Protein AF-A0A6J4TNY3-F1 (afdb_monomer_lite)

InterPro domains:
  IPR007362 Protein of unknown function DUF429 [PF04250] (40-118)

pLDDT: mean 86.4, std 10.28, range [51.81, 97.5]

Radius of gyration: 17.51 Å; chains: 1; bounding box: 54×32×46 Å

Secondary structure (DSSP, 8-state):
-HHHHHHHHHHHHHTTSEEP-----TT--EEE--TTGGGS-EE-B--HHHHHHHHHTSBPPPTTSHHHHHHHHHHHHTTT---TTS-GGG--HHHHHHHHHHHHHHHHHTT-SEEES-TTT--EEESSSS--S--PBPPPPP-PPPP-

Organism: NCBI:txid1162706

Sequence (148 aa):
QARLAAGFAVHAGLAALEPYRPPAAAGQVEAPVGLGALGAGRVAEAYPDAVLSALLGHRPSPRRTPWGLQQRIAALRLRGVVDADGGLWHRTLEELDAAAVAYAAYALAEGLGSWVGDRREGVIVMPVRELAEGYEPLPPPGRLPLAR

Foldseek 3Di:
DVVVVVVVVVVVVCVPAAADQAPDDPPDFKAQLADDLPPGDHDADADLQQQLLQLQVAGADDLPDPRSLVSLQVSCVVVVNADPVGGPPPDDSVVSSVSSRVLQVVCSNVSAFMWGGDSVVGIYGHRHRDDDPDHHHDDDDDDDPDDD

Structure (mmCIF, N/CA/C/O backbone):
data_AF-A0A6J4TNY3-F1
#
_entry.id   AF-A0A6J4TNY3-F1
#
loop_
_atom_site.group_PDB
_atom_site.id
_atom_site.type_symbol
_atom_site.label_atom_id
_atom_site.label_alt_id
_atom_site.label_comp_id
_atom_site.label_asym_id
_atom_site.label_entity_id
_atom_site.label_seq_id
_atom_site.pdbx_PDB_ins_code
_atom_site.Cartn_x
_atom_site.Cartn_y
_atom_site.Cartn_z
_atom_site.occupancy
_atom_site.B_iso_or_equiv
_atom_site.auth_seq_id
_atom_site.auth_comp_id
_atom_site.auth_asym_id
_atom_site.auth_atom_id
_atom_site.pdbx_PDB_model_num
ATOM 1 N N . GLN A 1 1 ? -15.986 -6.752 -22.750 1.00 57.19 1 GLN A N 1
ATOM 2 C CA . GLN A 1 1 ? -17.215 -7.102 -22.001 1.00 57.19 1 GLN A CA 1
ATOM 3 C C . GLN A 1 1 ? -16.938 -7.961 -20.761 1.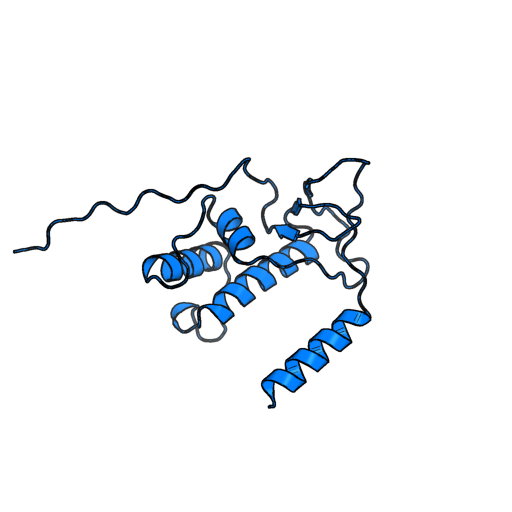00 57.19 1 GLN A C 1
ATOM 5 O O . GLN A 1 1 ? -17.367 -7.552 -19.693 1.00 57.19 1 GLN A O 1
ATOM 10 N N . ALA A 1 2 ? -16.159 -9.052 -20.830 1.00 66.06 2 ALA A N 1
ATOM 11 C CA . ALA A 1 2 ? -15.879 -9.923 -19.668 1.00 66.06 2 ALA A CA 1
ATOM 12 C C . ALA A 1 2 ? -15.238 -9.223 -18.442 1.00 66.06 2 ALA A C 1
ATOM 14 O O . ALA A 1 2 ? -15.654 -9.461 -17.314 1.00 66.06 2 ALA A O 1
ATOM 15 N N . ARG A 1 3 ? -14.280 -8.304 -18.648 1.00 59.88 3 ARG A N 1
ATOM 16 C CA . ARG A 1 3 ? -13.639 -7.548 -17.546 1.00 59.88 3 ARG A CA 1
ATOM 17 C C . ARG A 1 3 ? -14.604 -6.631 -16.783 1.00 59.88 3 ARG A C 1
ATOM 19 O O . ARG A 1 3 ? -14.477 -6.484 -15.576 1.00 59.88 3 ARG A O 1
ATOM 26 N N . LEU A 1 4 ? -15.578 -6.044 -17.481 1.00 68.06 4 LEU A N 1
ATOM 27 C CA . LEU A 1 4 ? -16.604 -5.191 -16.870 1.00 68.06 4 LEU A CA 1
ATOM 28 C C . LEU A 1 4 ? -17.564 -6.021 -16.010 1.00 68.06 4 LEU A C 1
ATOM 30 O O . LEU A 1 4 ? -17.866 -5.635 -14.888 1.00 68.06 4 LEU A O 1
ATOM 34 N N . ALA A 1 5 ? -17.974 -7.194 -16.502 1.00 74.50 5 ALA A N 1
ATOM 35 C CA . ALA A 1 5 ? -18.808 -8.124 -15.743 1.00 74.50 5 ALA A CA 1
ATOM 36 C C . ALA A 1 5 ? -18.112 -8.614 -14.460 1.00 74.50 5 ALA A C 1
ATOM 38 O O . ALA A 1 5 ? -18.731 -8.632 -13.400 1.00 74.50 5 ALA A O 1
ATOM 39 N N . ALA A 1 6 ? -16.814 -8.934 -14.535 1.00 75.44 6 ALA A N 1
ATOM 40 C CA . ALA A 1 6 ? -16.018 -9.281 -13.357 1.00 75.44 6 ALA A CA 1
ATOM 41 C C . ALA A 1 6 ? -15.949 -8.123 -12.345 1.00 75.44 6 ALA A C 1
ATOM 43 O O . ALA A 1 6 ? -16.131 -8.345 -11.152 1.00 75.44 6 ALA A O 1
ATOM 44 N N . GLY A 1 7 ? -15.763 -6.885 -12.816 1.00 73.56 7 GLY A N 1
ATOM 45 C CA . GLY A 1 7 ? -15.776 -5.697 -11.959 1.00 73.56 7 GLY A CA 1
ATOM 46 C C . GLY A 1 7 ? -17.101 -5.513 -11.211 1.00 73.56 7 GLY A C 1
ATOM 47 O O . GLY A 1 7 ? -17.094 -5.288 -10.003 1.00 73.56 7 GLY A O 1
ATOM 48 N N . PHE A 1 8 ? -18.238 -5.681 -11.893 1.00 79.25 8 PHE A N 1
ATOM 49 C CA . PHE A 1 8 ? -19.552 -5.615 -11.246 1.00 79.25 8 PHE A CA 1
ATOM 50 C C . PHE A 1 8 ? -19.779 -6.748 -10.243 1.00 79.25 8 PHE A C 1
ATOM 52 O O . PHE A 1 8 ? -20.340 -6.503 -9.180 1.00 79.25 8 PHE A O 1
ATOM 59 N N . ALA A 1 9 ? -19.318 -7.964 -10.546 1.00 81.12 9 ALA A N 1
ATOM 60 C CA . ALA A 1 9 ? -19.413 -9.090 -9.621 1.00 81.12 9 ALA A CA 1
ATOM 61 C C . ALA A 1 9 ? -18.588 -8.853 -8.344 1.00 81.12 9 ALA A C 1
ATOM 63 O O . ALA A 1 9 ? -19.086 -9.092 -7.246 1.00 81.12 9 ALA A O 1
ATOM 64 N N . VAL A 1 10 ? -17.366 -8.319 -8.474 1.00 78.50 10 VAL A N 1
ATOM 65 C CA . VAL A 1 10 ? -16.541 -7.915 -7.324 1.00 78.50 10 VAL A CA 1
ATOM 66 C C . VAL A 1 10 ? -17.249 -6.828 -6.520 1.00 78.50 10 VAL A C 1
ATOM 68 O O . VAL A 1 10 ? -17.403 -6.976 -5.314 1.00 78.50 10 VAL A O 1
ATOM 71 N N . HIS A 1 11 ? -17.742 -5.772 -7.174 1.00 77.81 11 HIS A N 1
ATOM 72 C CA . HIS A 1 11 ? -18.453 -4.688 -6.493 1.00 77.81 11 HIS A CA 1
ATOM 73 C C . HIS A 1 11 ? -19.697 -5.182 -5.736 1.00 77.81 11 HIS A C 1
ATOM 75 O O . HIS A 1 11 ? -19.896 -4.822 -4.579 1.00 77.81 11 HIS A O 1
ATOM 81 N N . ALA A 1 12 ? -20.497 -6.057 -6.351 1.00 81.94 12 ALA A N 1
ATOM 82 C CA . ALA A 1 12 ? -21.652 -6.671 -5.704 1.00 81.94 12 ALA A CA 1
ATOM 83 C C . ALA A 1 12 ? -21.246 -7.544 -4.503 1.00 81.94 12 ALA A C 1
ATOM 85 O O . ALA A 1 12 ? -21.912 -7.511 -3.472 1.00 81.94 12 ALA A O 1
ATOM 86 N N . GLY A 1 13 ? -20.134 -8.281 -4.604 1.00 79.69 13 GLY A N 1
ATOM 87 C CA . GLY A 1 13 ? -19.583 -9.055 -3.489 1.00 79.69 13 GLY A CA 1
ATOM 88 C C . GLY A 1 13 ? -19.121 -8.185 -2.316 1.00 79.69 13 GLY A C 1
ATOM 89 O O . GLY A 1 13 ? -19.298 -8.569 -1.163 1.00 79.69 13 GLY A O 1
ATOM 90 N N . LEU A 1 14 ? -18.591 -6.989 -2.595 1.00 77.44 14 LEU A N 1
ATOM 91 C CA . LEU A 1 14 ? -18.194 -6.028 -1.561 1.00 77.44 14 LEU A CA 1
ATOM 92 C C . LEU A 1 14 ? -19.393 -5.420 -0.820 1.00 77.44 14 LEU A C 1
ATOM 94 O O . LEU A 1 14 ? -19.237 -5.030 0.330 1.00 77.44 14 LEU A O 1
ATOM 98 N N . ALA A 1 15 ? -20.582 -5.359 -1.430 1.00 78.00 15 ALA A N 1
ATOM 99 C CA . ALA A 1 15 ? -21.767 -4.762 -0.804 1.00 78.00 15 ALA A CA 1
ATOM 100 C C . ALA A 1 15 ? -22.232 -5.503 0.465 1.00 78.00 15 ALA A C 1
ATOM 102 O O . ALA A 1 15 ? -22.879 -4.908 1.322 1.00 78.00 15 ALA A O 1
ATOM 103 N N . ALA A 1 16 ? -21.901 -6.793 0.588 1.00 78.31 16 ALA A N 1
ATOM 104 C CA . ALA A 1 16 ? -22.187 -7.593 1.779 1.00 78.31 16 ALA A CA 1
ATOM 105 C C . ALA A 1 16 ? -21.149 -7.406 2.903 1.00 78.31 16 ALA A C 1
ATOM 107 O O . ALA A 1 16 ? -21.342 -7.918 4.005 1.00 78.31 16 ALA A O 1
ATOM 108 N N . LEU A 1 17 ? -20.041 -6.710 2.630 1.00 79.81 17 LEU A N 1
ATOM 109 C CA . LEU A 1 17 ? -18.981 -6.447 3.594 1.00 79.81 17 LEU A CA 1
ATOM 110 C C . LEU A 1 17 ? -19.182 -5.070 4.230 1.00 79.81 17 LEU A C 1
ATOM 112 O O . LEU A 1 17 ? -19.538 -4.098 3.566 1.00 79.81 17 LEU A O 1
ATOM 116 N N . GLU A 1 18 ? -18.912 -4.966 5.526 1.00 80.19 18 GLU A N 1
ATOM 117 C CA . GLU A 1 18 ? -18.982 -3.676 6.211 1.00 80.19 18 GLU A CA 1
ATOM 118 C C . GLU A 1 18 ? -17.654 -2.914 6.066 1.00 80.19 18 GLU A C 1
ATOM 120 O O . GLU A 1 18 ? -16.586 -3.534 6.032 1.00 80.19 18 GLU A O 1
ATOM 125 N N . PRO A 1 19 ? -17.670 -1.570 6.047 1.00 82.88 19 PRO A N 1
ATOM 126 C CA . PRO A 1 19 ? -16.445 -0.785 6.105 1.00 82.88 19 PRO A CA 1
ATOM 127 C C . PRO A 1 19 ? -15.625 -1.087 7.363 1.00 82.88 19 PRO A C 1
ATOM 129 O O . PRO A 1 19 ? -16.171 -1.307 8.449 1.00 82.88 19 PRO A O 1
ATOM 132 N N . TYR A 1 20 ? -14.302 -1.037 7.240 1.00 85.12 20 TYR A N 1
ATOM 133 C CA . TYR A 1 20 ? -13.400 -1.074 8.380 1.00 85.12 20 TYR A CA 1
ATOM 134 C C . TYR A 1 20 ? -13.639 0.156 9.255 1.00 85.12 20 TYR A C 1
ATOM 136 O O . TYR A 1 20 ? -13.492 1.296 8.819 1.00 85.12 20 TYR A O 1
ATOM 144 N N . ARG A 1 21 ? -14.041 -0.088 10.503 1.00 85.06 21 ARG A N 1
ATOM 145 C CA . ARG A 1 21 ? -14.350 0.944 11.493 1.00 85.06 21 ARG A CA 1
ATOM 146 C C . ARG A 1 21 ? -13.388 0.773 12.665 1.00 85.06 21 ARG A C 1
ATOM 148 O O . ARG A 1 21 ? -13.703 0.004 13.576 1.00 85.06 21 ARG A O 1
ATOM 155 N N . PRO A 1 22 ? -12.224 1.440 12.653 1.00 84.69 22 PRO A N 1
ATOM 156 C CA . PRO A 1 22 ? -11.279 1.314 13.749 1.00 84.69 22 PRO A CA 1
ATOM 157 C C . PRO A 1 22 ? -11.903 1.805 15.071 1.00 84.69 22 PRO A C 1
ATOM 159 O O . PRO A 1 22 ? -12.693 2.766 15.071 1.00 84.69 22 PRO A O 1
ATOM 162 N N . PRO A 1 23 ? -11.571 1.162 16.206 1.00 81.00 23 PRO A N 1
ATOM 163 C CA . PRO A 1 23 ? -11.893 1.685 17.524 1.00 81.00 23 PRO A CA 1
ATOM 164 C C . PRO A 1 23 ? -10.996 2.901 17.788 1.00 81.00 23 PRO A C 1
ATOM 166 O O . PRO A 1 23 ? -9.810 2.761 18.064 1.00 81.00 23 PRO A O 1
ATOM 169 N N . ALA A 1 24 ? -11.559 4.101 17.658 1.00 82.56 24 ALA A N 1
ATOM 170 C CA . ALA A 1 24 ? -10.832 5.362 17.770 1.00 82.56 24 ALA A CA 1
ATOM 171 C C . ALA A 1 24 ? -11.562 6.323 18.713 1.00 82.56 24 ALA A C 1
ATOM 173 O O . ALA A 1 24 ? -12.799 6.354 18.740 1.00 82.56 24 ALA A O 1
ATOM 174 N N . ALA A 1 25 ? -10.801 7.116 19.470 1.00 82.25 25 ALA A N 1
ATOM 175 C CA . ALA A 1 25 ? -11.363 8.193 20.278 1.00 82.25 25 ALA A CA 1
ATOM 176 C C . ALA A 1 25 ? -11.949 9.305 19.385 1.00 82.25 25 ALA A C 1
ATOM 178 O O . ALA A 1 25 ? -11.608 9.433 18.207 1.00 82.25 25 ALA A O 1
ATOM 179 N N . ALA A 1 26 ? -12.842 10.127 19.942 1.00 79.00 26 ALA A N 1
ATOM 180 C CA . ALA A 1 26 ? -13.412 11.254 19.209 1.00 79.00 26 ALA A CA 1
ATOM 181 C C . ALA A 1 26 ? -12.304 12.220 18.747 1.00 79.00 26 ALA A C 1
ATOM 183 O O . ALA A 1 26 ? -11.492 12.661 19.555 1.00 79.00 26 ALA A O 1
ATOM 184 N N . GLY A 1 27 ? -12.284 12.543 17.451 1.00 82.88 27 GLY A N 1
ATOM 185 C CA . GLY A 1 27 ? -11.294 13.442 16.848 1.00 82.88 27 GLY A CA 1
ATOM 186 C C . GLY A 1 27 ? -9.969 12.784 16.451 1.00 82.88 27 GLY A C 1
ATOM 187 O O . GLY A 1 27 ? -9.124 13.457 15.869 1.00 82.88 27 GLY A O 1
ATOM 188 N N . GLN A 1 28 ? -9.778 11.489 16.716 1.00 89.31 28 GLN A N 1
ATOM 189 C CA . GLN A 1 28 ? -8.595 10.771 16.254 1.00 89.31 28 GLN A CA 1
ATOM 190 C C . GLN A 1 28 ? -8.717 10.445 14.760 1.00 89.31 28 GLN A C 1
ATOM 192 O O . GLN A 1 28 ? -9.689 9.819 14.338 1.00 89.31 28 GLN A O 1
ATOM 197 N N . VAL A 1 29 ? -7.721 10.868 13.980 1.00 91.81 29 VAL A N 1
ATOM 198 C CA . VAL A 1 29 ? -7.688 10.725 12.512 1.00 91.81 29 VAL A CA 1
ATOM 199 C C . VAL A 1 29 ? -6.652 9.718 12.025 1.00 91.81 29 VAL A C 1
ATOM 201 O O . VAL A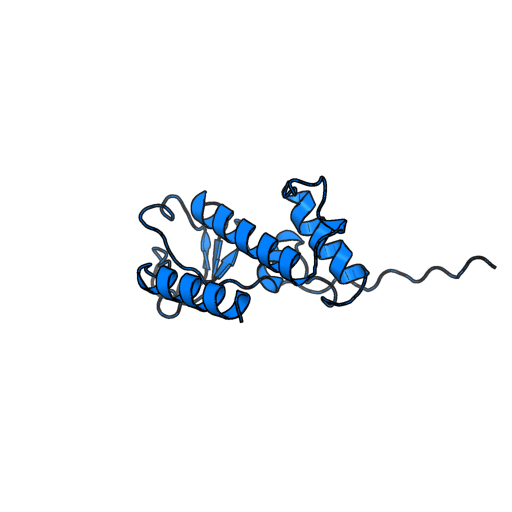 1 29 ? -6.647 9.386 10.845 1.00 91.81 29 VAL A O 1
ATOM 204 N N . GLU A 1 30 ? -5.800 9.219 12.919 1.00 92.88 30 GLU A N 1
ATOM 205 C CA . GLU A 1 30 ? -4.846 8.152 12.635 1.00 92.88 30 GLU A CA 1
ATOM 206 C C . GLU A 1 30 ? -4.528 7.323 13.886 1.00 92.88 30 GLU A C 1
ATOM 208 O O . GLU A 1 30 ? -4.542 7.831 15.016 1.00 92.88 30 GLU A O 1
ATOM 213 N N . ALA A 1 31 ? -4.256 6.031 13.692 1.00 90.81 31 ALA A N 1
ATOM 214 C CA . ALA A 1 31 ? -3.696 5.147 14.715 1.00 90.81 31 ALA A CA 1
ATOM 215 C C . ALA A 1 31 ? -3.172 3.840 14.090 1.00 90.81 31 ALA A C 1
ATOM 217 O O . ALA A 1 31 ? -3.511 3.518 12.948 1.00 90.81 31 ALA A O 1
ATOM 218 N N . PRO A 1 32 ? -2.414 3.022 14.842 1.00 90.81 32 PRO A N 1
ATOM 219 C CA . PRO A 1 32 ? -2.155 1.639 14.461 1.00 90.81 32 PRO A CA 1
ATOM 220 C C . PRO A 1 32 ? -3.455 0.847 14.245 1.00 90.81 32 PRO A C 1
ATOM 222 O O . PRO A 1 32 ? -4.464 1.089 14.909 1.00 90.81 32 PRO A O 1
ATOM 225 N N . VAL A 1 33 ? -3.419 -0.141 13.347 1.00 87.81 33 VAL A N 1
ATOM 226 C CA . VAL A 1 33 ? -4.555 -1.052 13.101 1.00 87.81 33 VAL A CA 1
ATOM 227 C C . VAL A 1 33 ? -4.892 -1.883 14.350 1.00 87.81 33 VAL A C 1
ATOM 229 O O . VAL A 1 33 ? -6.066 -2.067 14.668 1.00 87.81 33 VAL A O 1
ATOM 232 N N . GLY A 1 34 ? -3.872 -2.328 15.093 1.00 76.44 34 GLY A N 1
ATOM 233 C CA . GLY A 1 34 ? -4.026 -3.104 16.327 1.00 76.44 34 GLY A CA 1
ATOM 234 C C . GLY A 1 34 ? -4.487 -4.556 16.116 1.00 76.44 34 GLY A C 1
ATOM 235 O O . GLY A 1 34 ? -4.680 -5.024 14.995 1.00 76.44 34 GLY A O 1
ATOM 236 N N . LEU A 1 35 ? -4.661 -5.286 17.224 1.00 60.97 35 LEU A N 1
ATOM 237 C CA . LEU A 1 35 ? -5.190 -6.656 17.245 1.00 60.97 35 LEU A CA 1
ATOM 238 C C . LEU A 1 35 ? -6.724 -6.601 17.187 1.00 60.97 35 LEU A C 1
ATOM 240 O O . LEU A 1 35 ? -7.377 -6.429 18.213 1.00 60.97 35 LEU A O 1
ATOM 244 N N . GLY A 1 36 ? -7.315 -6.693 15.997 1.00 53.81 36 GLY A N 1
ATOM 245 C CA . GLY A 1 36 ? -8.780 -6.646 15.873 1.00 53.81 36 GLY A CA 1
ATOM 246 C C . GLY A 1 36 ? -9.347 -6.456 14.470 1.00 53.81 36 GLY A C 1
ATOM 247 O O . GLY A 1 36 ? -10.564 -6.502 14.303 1.00 53.81 36 GLY A O 1
ATOM 248 N N . ALA A 1 37 ? -8.509 -6.275 13.448 1.00 59.41 37 ALA A N 1
ATOM 249 C CA . ALA A 1 37 ? -8.993 -6.134 12.077 1.00 59.41 37 ALA A CA 1
ATOM 250 C C . ALA A 1 37 ? -9.759 -7.373 11.561 1.00 59.41 37 ALA A C 1
ATOM 252 O O . ALA A 1 37 ? -10.685 -7.231 10.765 1.00 59.41 37 ALA A O 1
ATOM 253 N N . LEU A 1 38 ? -9.433 -8.577 12.050 1.00 59.75 38 LEU A N 1
ATOM 254 C CA . LEU A 1 38 ? -9.968 -9.858 11.560 1.00 59.75 38 LEU A CA 1
ATOM 255 C C . LEU A 1 38 ? -11.183 -10.406 12.338 1.00 59.75 38 LEU A C 1
ATOM 257 O O . LEU A 1 38 ? -11.271 -11.601 12.602 1.00 59.75 38 LEU A O 1
ATOM 261 N N . GLY A 1 39 ? -12.150 -9.555 12.689 1.00 57.41 39 GLY A N 1
ATOM 262 C CA . GLY A 1 39 ? -13.442 -10.021 13.226 1.00 57.41 39 GLY A CA 1
ATOM 263 C C . GLY A 1 39 ? -14.463 -10.421 12.146 1.00 57.41 39 GLY A C 1
ATOM 264 O O . GLY A 1 39 ? -15.247 -11.343 12.339 1.00 57.41 39 GLY A O 1
ATOM 265 N N . ALA A 1 40 ? -14.457 -9.728 11.003 1.00 51.81 40 ALA A N 1
ATOM 266 C CA . ALA A 1 40 ? -15.298 -9.981 9.829 1.00 51.81 40 ALA A CA 1
ATOM 267 C C . ALA A 1 40 ? -14.707 -9.208 8.640 1.00 51.81 40 ALA A C 1
ATOM 269 O O . ALA A 1 40 ? -14.118 -8.157 8.862 1.00 51.81 40 ALA A O 1
ATOM 270 N N . GLY A 1 41 ? -14.848 -9.691 7.400 1.00 56.75 41 GLY A N 1
ATOM 271 C CA . GLY A 1 41 ? -14.298 -9.034 6.205 1.00 56.75 41 GLY A CA 1
ATOM 272 C C . GLY A 1 41 ? -14.661 -7.548 6.153 1.00 56.75 41 GLY A C 1
ATOM 273 O O . GLY A 1 41 ? -15.838 -7.198 6.052 1.00 56.75 41 GLY A O 1
ATOM 274 N N . ARG A 1 42 ? -13.650 -6.682 6.281 1.00 74.38 42 ARG A N 1
ATOM 275 C CA . ARG A 1 42 ? -13.825 -5.232 6.307 1.00 74.38 42 ARG A CA 1
ATOM 276 C C . ARG A 1 42 ? -13.291 -4.596 5.032 1.00 74.38 42 ARG A C 1
ATOM 278 O O . ARG A 1 42 ? -12.182 -4.905 4.604 1.00 74.38 42 ARG A O 1
ATOM 285 N N . VAL A 1 43 ? -14.064 -3.681 4.456 1.00 82.06 43 VAL A N 1
ATOM 286 C CA . VAL A 1 43 ? -13.639 -2.879 3.300 1.00 82.06 43 VAL A CA 1
ATOM 287 C C . VAL A 1 43 ? -12.940 -1.618 3.797 1.00 82.06 43 VAL A C 1
ATOM 289 O O . VAL A 1 43 ? -13.502 -0.882 4.603 1.00 82.06 43 VAL A O 1
ATOM 292 N N . ALA A 1 44 ? -11.734 -1.346 3.314 1.00 88.56 44 ALA A N 1
ATOM 293 C CA . ALA A 1 44 ? -11.047 -0.077 3.532 1.00 88.56 44 ALA A CA 1
ATOM 294 C C . ALA A 1 44 ? -10.833 0.634 2.195 1.00 88.56 44 ALA A C 1
ATOM 296 O O . ALA A 1 44 ? -10.846 0.002 1.135 1.00 88.56 44 ALA A O 1
ATOM 297 N N . GLU A 1 45 ? -10.634 1.946 2.249 1.00 90.31 45 GLU A N 1
ATOM 298 C CA . GLU A 1 45 ? -10.252 2.702 1.068 1.00 90.31 45 GLU A CA 1
ATOM 299 C C . GLU A 1 45 ? -8.827 2.327 0.638 1.00 90.31 45 GLU A C 1
ATOM 301 O O . GLU A 1 45 ? -7.930 2.104 1.457 1.00 90.31 45 GLU A O 1
ATOM 306 N N . ALA A 1 46 ? -8.631 2.240 -0.674 1.00 88.81 46 ALA A N 1
ATOM 307 C CA . ALA A 1 46 ? -7.378 1.850 -1.289 1.00 88.81 46 ALA A CA 1
ATOM 308 C C . ALA A 1 46 ? -6.784 3.026 -2.062 1.00 88.81 46 ALA A C 1
ATOM 310 O O . ALA A 1 46 ? -7.365 3.474 -3.050 1.00 88.81 46 ALA A O 1
ATOM 311 N N . TYR A 1 47 ? -5.590 3.471 -1.664 1.00 94.62 47 TYR A N 1
ATOM 312 C CA . TYR A 1 47 ? -4.873 4.521 -2.379 1.00 94.62 47 TYR A CA 1
ATOM 313 C C . TYR A 1 47 ? -3.421 4.109 -2.676 1.00 94.62 47 TYR A C 1
ATOM 315 O O . TYR A 1 47 ? -2.541 4.284 -1.829 1.00 94.62 47 TYR A O 1
ATOM 323 N N . PRO A 1 48 ? -3.146 3.546 -3.873 1.00 96.00 48 PRO A N 1
ATOM 324 C CA . PRO A 1 48 ? -1.842 2.969 -4.202 1.00 96.00 48 PRO A CA 1
ATOM 325 C C . PRO A 1 48 ? -0.673 3.940 -4.018 1.00 96.00 48 PRO A C 1
ATOM 327 O O . PRO A 1 48 ? 0.356 3.563 -3.465 1.00 96.00 48 PRO A O 1
ATOM 330 N N . ASP A 1 49 ? -0.828 5.198 -4.438 1.00 95.00 49 ASP A N 1
ATOM 331 C CA . ASP A 1 49 ? 0.250 6.191 -4.367 1.00 95.00 49 ASP A CA 1
ATOM 332 C C . ASP A 1 49 ? 0.618 6.540 -2.916 1.00 95.00 49 ASP A C 1
ATOM 334 O O . ASP A 1 49 ? 1.802 6.694 -2.606 1.00 95.00 49 ASP A O 1
ATOM 338 N N . ALA A 1 50 ? -0.362 6.591 -2.006 1.00 96.12 50 ALA A N 1
ATOM 339 C CA . ALA A 1 50 ? -0.102 6.768 -0.578 1.00 96.12 50 ALA A CA 1
ATOM 340 C C . ALA A 1 50 ? 0.596 5.538 0.013 1.00 96.12 50 ALA A C 1
ATOM 342 O O . ALA A 1 50 ? 1.621 5.684 0.680 1.00 96.12 50 ALA A O 1
ATOM 343 N N . VAL A 1 51 ? 0.111 4.330 -0.297 1.00 97.50 51 VAL A N 1
ATOM 344 C CA . VAL A 1 51 ? 0.742 3.074 0.137 1.00 97.50 51 VAL A CA 1
ATOM 345 C C . VAL A 1 51 ? 2.207 3.024 -0.293 1.00 97.50 51 VAL A C 1
ATOM 347 O O . VAL A 1 51 ? 3.093 2.793 0.528 1.00 97.50 51 VAL A O 1
ATOM 350 N N . LEU A 1 52 ? 2.480 3.290 -1.568 1.00 97.50 52 LEU A N 1
ATOM 351 C CA . LEU A 1 52 ? 3.833 3.309 -2.115 1.00 97.50 52 LEU A CA 1
ATOM 352 C C . LEU A 1 52 ? 4.697 4.391 -1.462 1.00 97.50 52 LEU A C 1
ATOM 354 O O . LEU A 1 52 ? 5.857 4.123 -1.154 1.00 97.50 52 LEU A O 1
ATOM 358 N N . SER A 1 53 ? 4.138 5.578 -1.208 1.00 97.25 53 SER A N 1
ATOM 359 C CA . SER A 1 53 ? 4.856 6.659 -0.522 1.00 97.25 53 SER A CA 1
ATOM 360 C C . SER A 1 53 ? 5.275 6.252 0.889 1.00 97.25 53 SER A C 1
ATOM 362 O O . SER A 1 53 ? 6.432 6.427 1.264 1.00 97.25 53 SER A O 1
ATOM 364 N N . ALA A 1 54 ? 4.368 5.631 1.645 1.00 96.56 54 ALA A N 1
ATOM 365 C CA . ALA A 1 54 ? 4.664 5.129 2.980 1.00 96.56 54 ALA A CA 1
ATOM 366 C C . ALA A 1 54 ? 5.710 4.010 2.969 1.00 96.56 54 ALA A C 1
ATOM 368 O O . ALA A 1 54 ? 6.612 4.003 3.803 1.00 96.56 54 ALA A O 1
ATOM 369 N N . LEU A 1 55 ? 5.633 3.085 2.008 1.00 96.25 55 LEU A N 1
ATOM 370 C CA . LEU A 1 55 ? 6.608 2.000 1.881 1.00 96.25 55 LEU A CA 1
ATOM 371 C C . LEU A 1 55 ? 8.016 2.501 1.540 1.00 96.25 55 LEU A C 1
ATOM 373 O O . LEU A 1 55 ? 8.985 1.908 2.020 1.00 96.25 55 LEU A O 1
ATOM 377 N N . LEU A 1 56 ? 8.114 3.554 0.723 1.00 96.00 56 LEU A N 1
ATOM 378 C CA . LEU A 1 56 ? 9.370 4.177 0.294 1.00 96.00 56 LEU A CA 1
ATOM 379 C C . LEU A 1 56 ? 9.912 5.212 1.290 1.00 96.00 56 LEU A C 1
ATOM 381 O O . LEU A 1 56 ? 11.103 5.511 1.259 1.00 96.00 56 LEU A O 1
ATOM 385 N N . GLY A 1 57 ? 9.056 5.781 2.142 1.00 96.19 57 GLY A N 1
ATOM 386 C CA . GLY A 1 57 ? 9.398 6.914 3.008 1.00 96.19 57 GLY A CA 1
ATOM 387 C C . GLY A 1 57 ? 9.463 8.262 2.278 1.00 96.19 57 GLY A C 1
ATOM 388 O O . GLY A 1 57 ? 9.874 9.258 2.862 1.00 96.19 57 GLY A O 1
ATOM 389 N N . HIS A 1 58 ? 9.065 8.314 1.007 1.00 95.62 58 HIS A N 1
ATOM 390 C CA . HIS A 1 58 ? 9.052 9.515 0.173 1.00 95.62 58 HIS A CA 1
ATOM 391 C C . HIS A 1 58 ? 8.024 9.339 -0.953 1.00 95.62 58 HIS A C 1
ATOM 393 O O . HIS A 1 58 ? 7.663 8.212 -1.296 1.00 95.62 58 HIS A O 1
ATOM 399 N N . ARG A 1 59 ? 7.576 10.423 -1.597 1.00 96.00 59 ARG A N 1
ATOM 400 C CA . ARG A 1 59 ? 6.647 10.308 -2.735 1.00 96.00 59 ARG A CA 1
ATOM 401 C C . ARG A 1 59 ? 7.353 9.659 -3.932 1.00 96.00 59 ARG A C 1
ATOM 403 O O . ARG A 1 59 ? 8.459 10.098 -4.280 1.00 96.00 59 ARG A O 1
ATOM 410 N N . PRO A 1 60 ? 6.768 8.641 -4.588 1.00 94.81 60 PRO A N 1
ATOM 411 C CA . PRO A 1 60 ? 7.362 8.071 -5.783 1.00 94.81 60 PRO A CA 1
ATOM 412 C C . PRO A 1 60 ? 7.347 9.084 -6.932 1.00 94.81 60 PRO A C 1
ATOM 414 O O . PRO A 1 60 ? 6.483 9.953 -7.041 1.00 94.81 60 PRO A O 1
ATOM 417 N N . SER A 1 61 ? 8.300 8.934 -7.840 1.00 93.94 61 SER A N 1
ATOM 418 C CA . SER A 1 61 ? 8.337 9.671 -9.097 1.00 93.94 61 SER A CA 1
ATOM 419 C C . SER A 1 61 ? 7.109 9.371 -9.964 1.00 93.94 61 SER A C 1
ATOM 421 O O . SER A 1 61 ? 6.443 8.341 -9.763 1.00 93.94 61 SER A O 1
ATOM 423 N N . PRO A 1 62 ? 6.803 10.240 -10.951 1.00 93.19 62 PRO A N 1
ATOM 424 C CA . PRO A 1 62 ? 5.583 10.126 -11.737 1.00 93.19 62 PRO A CA 1
ATOM 425 C C . PRO A 1 62 ? 5.384 8.725 -12.316 1.00 93.19 62 PRO A C 1
ATOM 427 O O . PRO A 1 62 ? 6.291 8.147 -12.922 1.00 93.19 62 PRO A O 1
ATOM 430 N N . ARG A 1 63 ? 4.167 8.201 -12.137 1.00 92.44 63 ARG A N 1
ATOM 431 C CA . ARG A 1 63 ? 3.779 6.803 -12.384 1.00 92.44 63 ARG A CA 1
ATOM 432 C C . ARG A 1 63 ? 4.205 6.255 -13.748 1.00 92.44 63 ARG A C 1
ATOM 434 O O . ARG A 1 63 ? 4.630 5.113 -13.836 1.00 92.44 63 ARG A O 1
ATOM 441 N N . ARG A 1 64 ? 4.130 7.069 -14.805 1.00 92.69 64 ARG A N 1
ATOM 442 C CA . ARG A 1 64 ? 4.419 6.672 -16.198 1.00 92.69 64 ARG A CA 1
ATOM 443 C C . ARG A 1 64 ? 5.851 6.980 -16.654 1.00 92.69 64 ARG A C 1
ATOM 445 O O . ARG A 1 64 ? 6.089 7.193 -17.837 1.00 92.69 64 ARG A O 1
ATOM 452 N N . THR A 1 65 ? 6.803 7.032 -15.726 1.00 91.19 65 THR A N 1
ATOM 453 C CA . THR A 1 65 ? 8.230 7.212 -16.034 1.00 91.19 65 THR A CA 1
ATOM 454 C C . THR A 1 65 ? 9.005 5.929 -15.732 1.00 91.19 65 THR A C 1
ATOM 456 O O . THR A 1 65 ? 8.618 5.205 -14.812 1.00 91.19 65 THR A O 1
ATOM 459 N N . PRO A 1 66 ? 10.123 5.646 -16.432 1.00 91.06 66 PRO A N 1
ATOM 460 C CA . PRO A 1 66 ? 10.960 4.488 -16.110 1.00 91.06 66 PRO A CA 1
ATOM 461 C C . PRO A 1 66 ? 11.398 4.461 -14.639 1.00 91.06 66 PRO A C 1
ATOM 463 O O . PRO A 1 66 ? 11.368 3.417 -13.995 1.00 91.06 66 PRO A O 1
ATOM 466 N N . TRP A 1 67 ? 11.731 5.627 -14.082 1.00 90.50 67 TRP A N 1
ATOM 467 C CA . TRP A 1 67 ? 12.123 5.765 -12.681 1.00 90.50 67 TRP A CA 1
ATOM 468 C C . TRP A 1 67 ? 10.952 5.525 -11.713 1.00 90.50 67 TRP A C 1
ATOM 470 O O . TRP A 1 67 ? 11.096 4.801 -10.732 1.00 90.50 67 TRP A O 1
ATOM 480 N N . GLY A 1 68 ? 9.761 6.053 -12.018 1.00 93.06 68 GLY A N 1
ATOM 481 C CA . GLY A 1 68 ? 8.546 5.797 -11.237 1.00 93.06 68 GLY A CA 1
ATOM 482 C C . GLY A 1 68 ? 8.123 4.324 -11.231 1.00 93.06 68 GLY A C 1
ATOM 483 O O . GLY A 1 68 ? 7.623 3.846 -10.211 1.00 93.06 68 GLY A O 1
ATOM 484 N N . LEU A 1 69 ? 8.362 3.597 -12.330 1.00 94.62 69 LEU A N 1
ATOM 485 C CA . LEU A 1 69 ? 8.168 2.145 -12.411 1.00 94.62 69 LEU A CA 1
ATOM 486 C C . LEU A 1 69 ? 9.174 1.398 -11.522 1.00 94.62 69 LEU A C 1
ATOM 488 O O . LEU A 1 69 ? 8.781 0.555 -10.718 1.00 94.62 69 LEU A O 1
ATOM 492 N N . GLN A 1 70 ? 10.461 1.742 -11.619 1.00 93.94 70 GLN A N 1
ATOM 493 C CA . GLN A 1 70 ? 11.516 1.131 -10.804 1.00 93.94 70 GLN A CA 1
ATOM 494 C C . GLN A 1 70 ? 11.269 1.318 -9.304 1.00 93.94 70 GLN A C 1
ATOM 496 O O . GLN A 1 70 ? 11.409 0.363 -8.544 1.00 93.94 70 GLN A O 1
ATOM 501 N N . GLN A 1 71 ? 10.849 2.512 -8.875 1.00 95.06 71 GLN A N 1
ATOM 502 C CA . GLN A 1 71 ? 10.533 2.783 -7.470 1.00 95.06 71 GLN A CA 1
ATOM 503 C C . GLN A 1 71 ? 9.346 1.953 -6.961 1.00 95.06 71 GLN A C 1
ATOM 505 O O . GLN A 1 71 ? 9.401 1.445 -5.844 1.00 95.06 71 GLN A O 1
ATOM 510 N N . ARG A 1 72 ? 8.303 1.746 -7.779 1.00 96.50 72 ARG A N 1
ATOM 511 C CA . ARG A 1 72 ? 7.155 0.888 -7.426 1.00 96.50 72 ARG A CA 1
ATOM 512 C C . ARG A 1 72 ? 7.563 -0.573 -7.255 1.00 96.50 72 ARG A C 1
ATOM 514 O O . ARG A 1 72 ? 7.220 -1.197 -6.255 1.00 96.50 72 ARG A O 1
ATOM 521 N N . ILE A 1 73 ? 8.362 -1.091 -8.188 1.00 95.75 73 ILE A N 1
ATOM 522 C CA . ILE A 1 73 ? 8.924 -2.444 -8.098 1.00 95.75 73 ILE A CA 1
ATOM 523 C C . ILE A 1 73 ? 9.809 -2.575 -6.852 1.00 95.75 73 ILE A C 1
ATOM 525 O O . ILE A 1 73 ? 9.694 -3.554 -6.118 1.00 95.75 73 ILE A O 1
ATOM 529 N N . ALA A 1 74 ? 10.673 -1.593 -6.586 1.00 94.12 74 ALA A N 1
ATOM 530 C CA . ALA A 1 74 ? 11.553 -1.599 -5.422 1.00 94.12 74 ALA A CA 1
ATOM 531 C C . ALA A 1 74 ? 10.765 -1.597 -4.103 1.00 94.12 74 ALA A C 1
ATOM 533 O O . ALA A 1 74 ? 11.059 -2.415 -3.234 1.00 94.12 74 ALA A O 1
ATOM 534 N N . ALA A 1 75 ? 9.738 -0.748 -3.977 1.00 96.12 75 ALA A N 1
ATOM 535 C CA . ALA A 1 75 ? 8.884 -0.669 -2.790 1.00 96.12 75 ALA A CA 1
ATOM 536 C C . ALA A 1 75 ? 8.270 -2.030 -2.428 1.00 96.12 75 ALA A C 1
ATOM 538 O O . ALA A 1 75 ? 8.315 -2.447 -1.273 1.00 96.12 75 ALA A O 1
ATOM 539 N N . LEU A 1 76 ? 7.745 -2.740 -3.429 1.00 95.88 76 LEU A N 1
ATOM 540 C CA . LEU A 1 76 ? 7.130 -4.056 -3.262 1.00 95.88 76 LEU A CA 1
ATOM 541 C C . LEU A 1 76 ? 8.175 -5.141 -2.951 1.00 95.88 76 LEU A C 1
ATOM 543 O O . LEU A 1 76 ? 8.007 -5.916 -2.008 1.00 95.88 76 LEU A O 1
ATOM 547 N N . ARG A 1 77 ? 9.301 -5.164 -3.677 1.00 94.19 77 ARG A N 1
ATOM 548 C CA . ARG A 1 77 ? 10.376 -6.152 -3.457 1.00 94.19 77 ARG A CA 1
ATOM 549 C C . ARG A 1 77 ? 11.026 -6.029 -2.082 1.00 94.19 77 ARG A C 1
ATOM 551 O O . ARG A 1 77 ? 11.321 -7.050 -1.470 1.00 94.19 77 ARG A O 1
ATOM 558 N N . LEU A 1 78 ? 11.220 -4.809 -1.575 1.00 93.44 78 LEU A N 1
ATOM 559 C CA . LEU A 1 78 ? 11.749 -4.568 -0.224 1.00 93.44 78 LEU A CA 1
ATOM 560 C C . LEU A 1 78 ? 10.835 -5.126 0.879 1.00 93.44 78 LEU A C 1
ATOM 562 O O . LEU A 1 78 ? 11.285 -5.334 2.002 1.00 93.44 78 LEU A O 1
ATOM 566 N N . ARG A 1 79 ? 9.563 -5.391 0.561 1.00 92.88 79 ARG A N 1
ATOM 567 C CA . ARG A 1 79 ? 8.585 -6.033 1.448 1.00 92.88 79 ARG A CA 1
ATOM 568 C C . ARG A 1 79 ? 8.381 -7.517 1.162 1.00 92.88 79 ARG A C 1
ATOM 570 O O . ARG A 1 79 ? 7.455 -8.117 1.693 1.00 92.88 79 ARG A O 1
ATOM 577 N N . GLY A 1 80 ? 9.242 -8.114 0.339 1.00 91.94 80 GLY A N 1
ATOM 578 C CA . GLY A 1 80 ? 9.167 -9.532 0.001 1.00 91.94 80 GLY A CA 1
ATOM 579 C C . GLY A 1 80 ? 7.991 -9.894 -0.905 1.00 91.94 80 GLY A C 1
ATOM 580 O O . GLY A 1 80 ? 7.698 -11.076 -1.052 1.00 91.94 80 GLY A O 1
ATOM 581 N N . VAL A 1 81 ? 7.324 -8.913 -1.528 1.00 92.06 81 VAL A N 1
ATOM 582 C CA . VAL A 1 81 ? 6.286 -9.194 -2.524 1.00 92.06 81 VAL A CA 1
ATOM 583 C C . VAL A 1 81 ? 6.955 -9.808 -3.748 1.00 92.06 81 VAL A C 1
ATOM 585 O O . VAL A 1 81 ? 7.817 -9.197 -4.389 1.00 92.06 81 VAL A O 1
ATOM 588 N N . VAL A 1 82 ? 6.550 -11.034 -4.053 1.00 87.38 82 VAL A N 1
ATOM 589 C CA . VAL A 1 82 ? 7.038 -11.828 -5.176 1.00 87.38 82 VAL A CA 1
ATOM 590 C C . VAL A 1 82 ? 5.863 -12.290 -6.014 1.00 87.38 82 VAL A C 1
ATOM 592 O O . VAL A 1 82 ? 4.760 -12.484 -5.509 1.00 87.38 82 VAL A O 1
ATOM 595 N N . ASP A 1 83 ? 6.124 -12.463 -7.300 1.00 83.62 83 ASP A N 1
ATOM 596 C CA . ASP A 1 83 ? 5.159 -13.024 -8.228 1.00 83.62 83 ASP A CA 1
ATOM 597 C C . ASP A 1 83 ? 5.486 -14.486 -8.535 1.00 83.62 83 ASP A C 1
ATOM 599 O O . ASP A 1 83 ? 6.640 -14.907 -8.413 1.00 83.62 83 ASP A O 1
ATOM 603 N N . ALA A 1 84 ? 4.480 -15.251 -8.954 1.00 80.25 84 ALA A N 1
ATOM 604 C CA . ALA A 1 84 ? 4.598 -16.677 -9.240 1.00 80.25 84 ALA A CA 1
ATOM 605 C C . ALA A 1 84 ? 5.568 -16.980 -10.396 1.00 80.25 84 ALA A C 1
ATOM 607 O O . ALA A 1 84 ? 6.173 -18.049 -10.424 1.00 80.25 84 ALA A O 1
ATOM 608 N N . ASP A 1 85 ? 5.740 -16.044 -11.332 1.00 80.81 85 ASP A N 1
ATOM 609 C CA . ASP A 1 85 ? 6.614 -16.164 -12.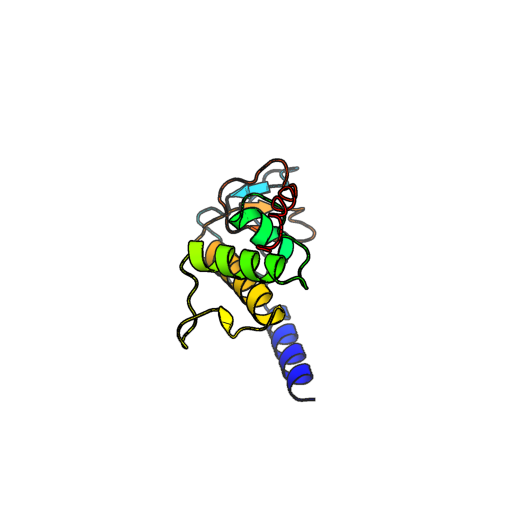506 1.00 80.81 85 ASP A CA 1
ATOM 610 C C . ASP A 1 85 ? 8.029 -15.590 -12.298 1.00 80.81 85 ASP A C 1
ATOM 612 O O . ASP A 1 85 ? 8.815 -15.508 -13.242 1.00 80.81 85 ASP A O 1
ATOM 616 N N . GLY A 1 86 ? 8.396 -15.242 -11.061 1.00 69.81 86 GLY A N 1
ATOM 617 C CA . GLY A 1 86 ? 9.777 -14.912 -10.705 1.00 69.81 86 GLY A CA 1
ATOM 618 C C . GLY A 1 86 ? 10.120 -13.421 -10.683 1.00 69.81 86 GLY A C 1
ATOM 619 O O . GLY A 1 86 ? 11.266 -13.077 -10.379 1.00 69.81 86 GLY A O 1
ATOM 620 N N . GLY A 1 87 ? 9.166 -12.508 -10.916 1.00 82.12 87 GLY A N 1
ATOM 621 C CA . GLY A 1 87 ? 9.390 -11.102 -10.577 1.00 82.12 87 GLY A CA 1
ATOM 622 C C . GLY A 1 87 ? 8.387 -10.090 -11.118 1.00 82.12 87 GLY A C 1
ATOM 623 O O . GLY A 1 87 ? 7.742 -10.267 -12.139 1.00 82.12 87 GLY A O 1
ATOM 624 N N . LEU A 1 88 ? 8.352 -8.932 -10.462 1.00 89.31 88 LEU A N 1
ATOM 625 C CA . LEU A 1 88 ? 7.433 -7.831 -10.768 1.00 89.31 88 LEU A CA 1
ATOM 626 C C . LEU A 1 88 ? 7.783 -7.041 -12.048 1.00 89.31 88 LEU A C 1
ATOM 628 O O . LEU A 1 88 ? 7.049 -6.136 -12.432 1.00 89.31 88 LEU A O 1
ATOM 632 N N . TRP A 1 89 ? 8.900 -7.348 -12.715 1.00 88.88 89 TRP A N 1
ATOM 633 C CA . TRP A 1 89 ? 9.387 -6.598 -13.885 1.00 88.88 89 TRP A CA 1
ATOM 634 C C . TRP A 1 89 ? 8.530 -6.772 -15.140 1.00 88.88 89 TRP A C 1
ATOM 636 O O . TRP A 1 89 ? 8.574 -5.923 -16.028 1.00 88.88 89 TRP A O 1
ATOM 646 N N . HIS A 1 90 ? 7.755 -7.853 -15.214 1.00 88.62 90 HIS A N 1
ATOM 647 C CA . HIS A 1 90 ? 6.861 -8.139 -16.337 1.00 88.62 90 HIS A CA 1
ATOM 648 C C . HIS A 1 90 ? 5.436 -7.621 -16.112 1.00 88.62 90 HIS A C 1
ATOM 650 O O . HIS A 1 90 ? 4.571 -7.822 -16.963 1.00 88.62 90 HIS A O 1
ATOM 656 N N . ARG A 1 91 ? 5.185 -6.954 -14.978 1.00 90.62 91 ARG A N 1
ATOM 657 C CA . ARG A 1 91 ? 3.865 -6.449 -14.609 1.00 90.62 91 ARG A CA 1
ATOM 658 C C . ARG A 1 91 ? 3.602 -5.056 -15.155 1.00 90.62 91 ARG A C 1
ATOM 660 O O . ARG A 1 91 ? 4.484 -4.202 -15.254 1.00 90.62 91 ARG A O 1
ATOM 667 N N . THR A 1 92 ? 2.342 -4.840 -15.500 1.00 92.62 92 THR A N 1
ATOM 668 C CA . THR A 1 92 ? 1.786 -3.535 -15.845 1.00 92.62 92 THR A CA 1
ATOM 669 C C . THR A 1 92 ? 1.763 -2.611 -14.627 1.00 92.62 92 THR A C 1
ATOM 671 O O . THR A 1 92 ? 1.817 -3.054 -13.479 1.00 92.62 92 THR A O 1
ATOM 674 N N . LEU A 1 93 ? 1.645 -1.302 -14.859 1.00 93.50 93 LEU A N 1
ATOM 675 C CA . LEU A 1 93 ? 1.539 -0.326 -13.769 1.00 93.50 93 LEU A CA 1
ATOM 676 C C . LEU A 1 93 ? 0.298 -0.571 -12.906 1.00 93.50 93 LEU A C 1
ATOM 678 O O . LEU A 1 93 ? 0.360 -0.448 -11.688 1.00 93.50 93 LEU A O 1
ATOM 682 N N . GLU A 1 94 ? -0.821 -0.924 -13.531 1.00 94.00 94 GLU A N 1
ATOM 683 C CA . GLU A 1 94 ? -2.068 -1.257 -12.847 1.00 94.00 94 GLU A CA 1
ATOM 684 C C . GLU A 1 94 ? -1.916 -2.488 -11.944 1.00 94.00 94 GLU A C 1
ATOM 686 O O . GLU A 1 94 ? -2.431 -2.490 -10.829 1.00 94.00 94 GLU A O 1
ATOM 691 N N . GLU A 1 95 ? -1.181 -3.512 -12.385 1.00 93.62 95 GLU A N 1
ATOM 692 C CA . GLU A 1 95 ? -0.901 -4.700 -11.568 1.00 93.62 95 GLU A CA 1
ATOM 693 C C . GLU A 1 95 ? 0.013 -4.379 -10.380 1.00 93.62 95 GLU A C 1
ATOM 695 O O . GLU A 1 95 ? -0.195 -4.911 -9.292 1.00 93.62 95 GLU A O 1
ATOM 700 N N . LEU A 1 96 ? 0.985 -3.477 -10.545 1.00 95.38 96 LEU A N 1
ATOM 701 C CA . LEU A 1 96 ? 1.835 -3.026 -9.438 1.00 95.38 96 LEU A CA 1
ATOM 702 C C . LEU A 1 96 ? 1.047 -2.219 -8.399 1.00 95.38 96 LEU A C 1
ATOM 704 O O . LEU A 1 96 ? 1.230 -2.418 -7.199 1.00 95.38 96 LEU A O 1
ATOM 708 N N . ASP A 1 97 ? 0.149 -1.337 -8.840 1.00 95.75 97 ASP A N 1
ATOM 709 C CA . ASP A 1 97 ? -0.721 -0.584 -7.933 1.00 95.75 97 ASP A CA 1
ATOM 710 C C . ASP A 1 97 ? -1.697 -1.516 -7.198 1.00 95.75 97 ASP A C 1
ATOM 712 O O . ASP A 1 97 ? -1.909 -1.373 -5.992 1.00 95.75 97 ASP A O 1
ATOM 716 N N . ALA A 1 98 ? -2.245 -2.514 -7.900 1.00 94.00 98 ALA A N 1
ATOM 717 C CA . ALA A 1 98 ? -3.073 -3.550 -7.292 1.00 94.00 98 ALA A CA 1
ATOM 718 C C . ALA A 1 98 ? -2.286 -4.377 -6.264 1.00 94.00 98 ALA A C 1
ATOM 720 O O . ALA A 1 98 ? -2.804 -4.646 -5.183 1.00 94.00 98 ALA A O 1
ATOM 721 N N . ALA A 1 99 ? -1.027 -4.727 -6.549 1.00 95.00 99 ALA A N 1
ATOM 722 C CA . ALA A 1 99 ? -0.155 -5.425 -5.607 1.00 95.00 99 ALA A CA 1
ATOM 723 C C . ALA A 1 99 ? 0.151 -4.578 -4.360 1.00 95.00 99 ALA A C 1
ATOM 725 O O . ALA A 1 99 ? 0.147 -5.102 -3.247 1.00 95.00 99 ALA A O 1
ATOM 726 N N . ALA A 1 100 ? 0.359 -3.267 -4.517 1.00 96.75 100 ALA A N 1
ATOM 727 C CA . ALA A 1 100 ? 0.535 -2.353 -3.388 1.00 96.75 100 ALA A CA 1
ATOM 728 C C . ALA A 1 100 ? -0.709 -2.321 -2.486 1.00 96.75 100 ALA A C 1
ATOM 730 O O . ALA A 1 100 ? -0.597 -2.462 -1.269 1.00 96.75 100 ALA A O 1
ATOM 731 N N . VAL A 1 101 ? -1.902 -2.216 -3.076 1.00 95.94 101 VAL A N 1
ATOM 732 C CA . VAL A 1 101 ? -3.171 -2.257 -2.331 1.00 95.94 101 VAL A CA 1
ATOM 733 C C . VAL A 1 101 ? -3.400 -3.620 -1.678 1.00 95.94 101 VAL A C 1
ATOM 735 O O . VAL A 1 101 ? -3.811 -3.679 -0.522 1.00 95.94 101 VAL A O 1
ATOM 738 N N . ALA A 1 102 ? -3.094 -4.716 -2.372 1.00 93.25 102 ALA A N 1
ATOM 739 C CA . ALA A 1 102 ? -3.186 -6.059 -1.808 1.00 93.25 102 ALA A CA 1
ATOM 740 C C . ALA A 1 102 ? -2.257 -6.223 -0.595 1.00 93.25 102 ALA A C 1
ATOM 742 O O . ALA A 1 102 ? -2.651 -6.812 0.409 1.00 93.25 102 ALA A O 1
ATOM 743 N N . TYR A 1 103 ? -1.057 -5.641 -0.643 1.00 94.12 103 TYR A N 1
ATOM 744 C CA . TYR A 1 103 ? -0.141 -5.632 0.494 1.00 94.12 103 TYR A CA 1
ATOM 745 C C . TYR A 1 103 ? -0.671 -4.796 1.673 1.00 94.12 103 TYR A C 1
ATOM 747 O O . TYR A 1 103 ? -0.513 -5.194 2.825 1.00 94.12 103 TYR A O 1
ATOM 755 N N . ALA A 1 104 ? -1.356 -3.677 1.416 1.00 93.94 104 ALA A N 1
ATOM 756 C CA . ALA A 1 104 ? -2.051 -2.922 2.462 1.00 93.94 104 ALA A CA 1
ATOM 757 C C . ALA A 1 104 ? -3.219 -3.713 3.081 1.00 93.94 104 ALA A C 1
ATOM 759 O O . ALA A 1 104 ? -3.400 -3.686 4.297 1.00 93.94 104 ALA A O 1
ATOM 760 N N . ALA A 1 105 ? -3.969 -4.470 2.276 1.00 90.56 105 ALA A N 1
ATOM 761 C CA . ALA A 1 105 ? -5.016 -5.364 2.768 1.00 90.56 105 ALA A CA 1
ATOM 762 C C . ALA A 1 105 ? -4.447 -6.527 3.602 1.00 90.56 105 ALA A C 1
ATOM 764 O O . ALA A 1 105 ? -5.017 -6.878 4.633 1.00 90.56 105 ALA A O 1
ATOM 765 N N . TYR A 1 106 ? -3.301 -7.088 3.204 1.00 89.62 106 TYR A N 1
ATOM 766 C CA . TYR A 1 106 ? -2.552 -8.043 4.024 1.00 89.62 106 TYR A CA 1
ATOM 767 C C . TYR A 1 106 ? -2.125 -7.418 5.356 1.00 89.62 106 TYR A C 1
ATOM 769 O O . TYR A 1 106 ? -2.318 -8.022 6.405 1.00 89.62 106 TYR A O 1
ATOM 777 N N . ALA A 1 107 ? -1.607 -6.187 5.334 1.00 90.56 107 ALA A N 1
ATOM 778 C CA . ALA A 1 107 ? -1.224 -5.487 6.552 1.00 90.56 107 ALA A CA 1
ATOM 779 C C . ALA A 1 107 ? -2.433 -5.298 7.486 1.00 90.56 107 ALA A C 1
ATOM 781 O O . ALA A 1 107 ? -2.350 -5.663 8.656 1.00 90.56 107 ALA A O 1
ATOM 782 N N . LEU A 1 108 ? -3.584 -4.862 6.952 1.00 88.69 108 LEU A N 1
ATOM 783 C CA . LEU A 1 108 ? -4.845 -4.822 7.698 1.00 88.69 108 LEU A CA 1
ATOM 784 C C . LEU A 1 108 ? -5.147 -6.178 8.346 1.00 88.69 108 LEU A C 1
ATOM 786 O O . LEU A 1 108 ? -5.369 -6.228 9.552 1.00 88.69 108 LEU A O 1
ATOM 790 N N . ALA A 1 109 ? -5.144 -7.258 7.561 1.00 85.81 109 ALA A N 1
ATOM 791 C CA . ALA A 1 109 ? -5.455 -8.602 8.038 1.00 85.81 109 ALA A CA 1
ATOM 792 C C . ALA A 1 109 ? -4.524 -9.030 9.185 1.00 85.81 109 ALA A C 1
ATOM 794 O O . ALA A 1 109 ? -4.984 -9.444 10.241 1.00 85.81 109 ALA A O 1
ATOM 795 N N . GLU A 1 110 ? -3.220 -8.831 9.046 1.00 86.56 110 GLU A N 1
ATOM 796 C CA . GLU A 1 110 ? -2.248 -9.218 10.072 1.00 86.56 110 GLU A CA 1
ATOM 797 C C . GLU A 1 110 ? -2.193 -8.252 11.274 1.00 86.56 110 GLU A C 1
ATOM 799 O O . GLU A 1 110 ? -1.351 -8.400 12.162 1.00 86.56 110 GLU A O 1
ATOM 804 N N . GLY A 1 111 ? -3.049 -7.221 11.316 1.00 86.69 111 GLY A N 1
ATOM 805 C CA . GLY A 1 111 ? -2.971 -6.162 12.329 1.00 86.69 111 GLY A CA 1
ATOM 806 C C . GLY A 1 111 ? -1.673 -5.349 12.2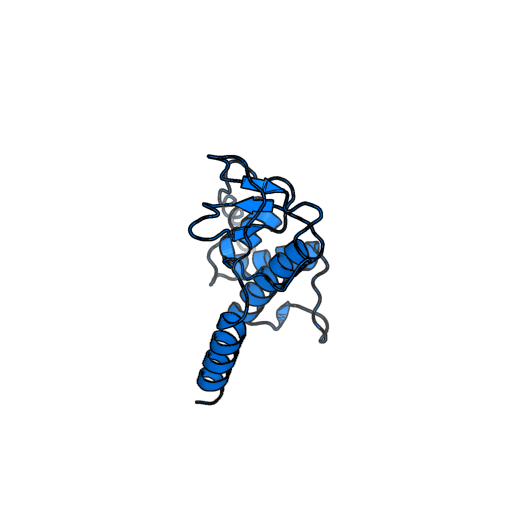38 1.00 86.69 111 GLY A C 1
ATOM 807 O O . GLY A 1 111 ? -1.230 -4.734 13.212 1.00 86.69 111 GLY A O 1
ATOM 808 N N . LEU A 1 112 ? -1.032 -5.370 11.070 1.00 87.56 112 LEU A N 1
ATOM 809 C CA . LEU A 1 112 ? 0.173 -4.630 10.746 1.00 87.56 112 LEU A CA 1
ATOM 810 C C . LEU A 1 112 ? -0.218 -3.295 10.104 1.00 87.56 112 LEU A C 1
ATOM 812 O O . LEU A 1 112 ? -1.072 -3.212 9.230 1.00 87.56 112 LEU A O 1
ATOM 816 N N . GLY A 1 113 ? 0.451 -2.226 10.513 1.00 92.19 113 GLY A N 1
ATOM 817 C CA . GLY A 1 113 ? 0.270 -0.917 9.897 1.00 92.19 113 GLY A CA 1
ATOM 818 C C . GLY A 1 113 ? -0.624 0.033 10.686 1.00 92.19 113 GLY A C 1
ATOM 819 O O . GLY A 1 113 ? -0.807 -0.118 11.897 1.00 92.19 113 GLY A O 1
ATOM 820 N N . SER A 1 114 ? -1.145 1.032 9.984 1.00 93.88 114 SER A N 1
ATOM 821 C CA . SER A 1 114 ? -1.925 2.147 10.519 1.00 93.88 114 SER A CA 1
ATOM 822 C C . SER A 1 114 ? -3.118 2.459 9.619 1.00 93.88 114 SER A C 1
ATOM 824 O O . SER A 1 114 ? -3.172 2.044 8.461 1.00 93.88 114 SER A O 1
ATOM 826 N N . TRP A 1 115 ? -4.099 3.166 10.162 1.00 92.94 115 TRP A N 1
ATOM 827 C CA . TRP A 1 115 ? -5.221 3.714 9.410 1.00 92.94 115 TRP A CA 1
ATOM 828 C C . TRP A 1 115 ? -5.204 5.239 9.482 1.00 92.94 115 TRP A C 1
ATOM 830 O O . TRP A 1 115 ? -4.715 5.797 10.463 1.00 92.94 115 TRP A O 1
ATOM 840 N N . VAL A 1 116 ? -5.753 5.890 8.455 1.00 93.69 116 VAL A N 1
ATOM 841 C CA . VAL A 1 116 ? -5.892 7.352 8.359 1.00 93.69 116 VAL A CA 1
ATOM 842 C C . VAL A 1 116 ? -7.272 7.712 7.824 1.00 93.69 116 VAL A C 1
ATOM 844 O O . VAL A 1 116 ? -7.758 7.069 6.891 1.00 93.69 116 VAL A O 1
ATOM 847 N N . GLY A 1 117 ? -7.876 8.760 8.376 1.00 92.00 117 GLY A N 1
ATOM 848 C CA . GLY A 1 117 ? -9.117 9.362 7.891 1.00 92.00 117 GLY A CA 1
ATOM 849 C C . GLY A 1 117 ? -10.225 9.415 8.941 1.00 92.00 117 GLY A C 1
ATOM 850 O O . GLY A 1 117 ? -10.040 9.051 10.104 1.00 92.00 117 GLY A O 1
ATOM 851 N N . ASP A 1 118 ? -11.405 9.878 8.525 1.00 88.62 118 ASP A N 1
ATOM 852 C CA . ASP A 1 118 ? -12.593 9.886 9.378 1.00 88.62 118 ASP A CA 1
ATOM 853 C C . ASP A 1 118 ? -13.301 8.527 9.314 1.00 88.62 118 ASP A C 1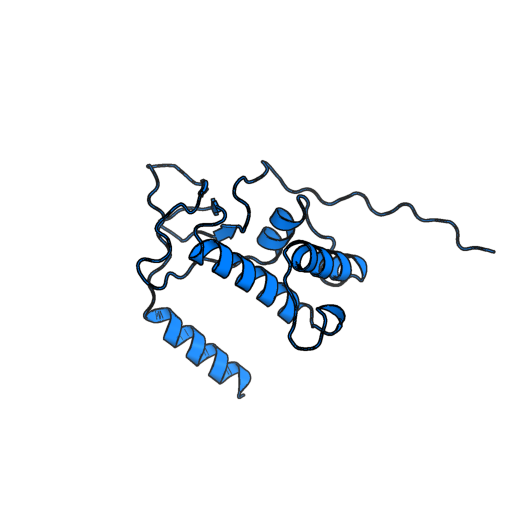
ATOM 855 O O . ASP A 1 118 ? -13.928 8.169 8.318 1.00 88.62 118 ASP A O 1
ATOM 859 N N . ARG A 1 119 ? -13.314 7.797 10.434 1.00 84.00 119 ARG A N 1
ATOM 860 C CA . ARG A 1 119 ? -14.015 6.506 10.570 1.00 84.00 119 ARG A CA 1
ATOM 861 C C . ARG A 1 119 ? -15.503 6.537 10.190 1.00 84.00 119 ARG A C 1
ATOM 863 O O . ARG A 1 119 ? -16.123 5.476 10.087 1.00 84.00 119 ARG A O 1
ATOM 870 N N . ARG A 1 120 ? -16.129 7.716 10.104 1.00 83.00 120 ARG A N 1
ATOM 871 C CA . ARG A 1 120 ? -17.522 7.906 9.675 1.00 83.00 120 ARG A CA 1
ATOM 872 C C . ARG A 1 120 ? -17.684 7.769 8.167 1.00 83.00 120 ARG A C 1
ATOM 874 O O . ARG A 1 120 ? -18.697 7.208 7.752 1.00 83.00 120 ARG A O 1
ATOM 881 N N . GLU A 1 121 ? -16.689 8.231 7.419 1.00 85.19 121 GLU A N 1
ATOM 882 C CA . GLU A 1 121 ? -16.648 8.278 5.955 1.00 85.19 121 GLU A CA 1
ATOM 883 C C . GLU A 1 121 ? -15.912 7.064 5.374 1.00 85.19 121 GLU A C 1
ATOM 885 O O . GLU A 1 121 ? -16.298 6.542 4.333 1.00 85.19 121 GLU A O 1
ATOM 890 N N . GLY A 1 122 ? -14.912 6.561 6.097 1.00 86.69 122 GLY A N 1
ATOM 891 C CA . GLY A 1 122 ? -14.029 5.489 5.660 1.00 86.69 122 GLY A CA 1
ATOM 892 C C . GLY A 1 122 ? -12.589 5.815 6.035 1.00 86.69 122 GLY A C 1
ATOM 893 O O . GLY A 1 122 ? -12.249 6.959 6.325 1.00 86.69 122 GLY A O 1
ATOM 894 N N . VAL A 1 123 ? -11.738 4.796 6.069 1.00 91.44 123 VAL A N 1
ATOM 895 C CA . VAL A 1 123 ? -10.312 4.985 6.348 1.00 91.44 123 VAL A CA 1
ATOM 896 C C . VAL A 1 123 ? -9.472 4.308 5.281 1.00 91.44 123 VAL A C 1
ATOM 898 O O . VAL A 1 123 ? -9.852 3.260 4.748 1.00 91.44 123 VAL A O 1
ATOM 901 N N . ILE A 1 124 ? -8.310 4.893 5.017 1.00 93.62 124 ILE A N 1
ATOM 902 C CA . ILE A 1 124 ? -7.249 4.286 4.219 1.00 93.62 124 ILE A CA 1
ATOM 903 C C . ILE A 1 124 ? -6.365 3.476 5.163 1.00 93.62 124 ILE A C 1
ATOM 905 O O . ILE A 1 124 ? -6.033 3.941 6.255 1.00 93.62 124 ILE A O 1
ATOM 909 N N . VAL A 1 125 ? -5.963 2.276 4.744 1.00 93.19 125 VAL A N 1
ATOM 910 C CA . VAL A 1 125 ? -4.970 1.477 5.473 1.00 93.19 125 VAL A CA 1
ATOM 911 C C . VAL A 1 125 ? -3.595 1.645 4.847 1.00 93.19 125 VAL A C 1
ATOM 913 O O . VAL A 1 125 ? -3.415 1.501 3.637 1.00 93.19 125 VAL A O 1
ATOM 916 N N . MET A 1 126 ? -2.613 1.902 5.703 1.00 95.50 126 MET A N 1
ATOM 917 C CA . MET A 1 126 ? -1.222 2.112 5.347 1.00 95.50 126 MET A CA 1
ATOM 918 C C . MET A 1 126 ? -0.377 0.971 5.926 1.00 95.50 126 MET A C 1
ATOM 920 O O . MET A 1 126 ? -0.429 0.722 7.133 1.00 95.50 126 MET A O 1
ATOM 924 N N . PRO A 1 127 ? 0.451 0.280 5.122 1.00 94.81 127 PRO A N 1
ATOM 925 C CA . PRO A 1 127 ? 1.229 -0.875 5.578 1.00 94.81 127 PRO A CA 1
ATOM 926 C C . PRO A 1 127 ? 2.510 -0.478 6.337 1.00 94.81 127 PRO A C 1
ATOM 928 O O . PRO A 1 127 ? 3.562 -1.104 6.192 1.00 94.81 127 PRO A O 1
ATOM 931 N N . VAL A 1 128 ? 2.433 0.583 7.141 1.00 94.69 128 VAL A N 1
ATOM 932 C CA . VAL A 1 128 ? 3.489 1.066 8.038 1.00 94.69 128 VAL A CA 1
ATOM 933 C C . VAL A 1 128 ? 2.879 1.399 9.392 1.00 94.69 128 VAL A C 1
ATOM 935 O O . VAL A 1 128 ? 1.756 1.895 9.466 1.00 94.69 128 VAL A O 1
ATOM 938 N N . ARG A 1 129 ? 3.582 1.067 10.478 1.00 91.50 129 ARG A N 1
ATOM 939 C CA . ARG A 1 129 ? 3.062 1.262 11.844 1.00 91.50 129 ARG A CA 1
ATOM 940 C C . ARG A 1 129 ? 2.969 2.732 12.232 1.00 91.50 129 ARG A C 1
ATOM 942 O O . ARG A 1 129 ? 2.049 3.108 12.946 1.00 91.50 129 ARG A O 1
ATOM 949 N N . GLU A 1 130 ? 3.922 3.518 11.756 1.00 92.81 130 GLU A N 1
ATOM 950 C CA . GLU A 1 130 ? 4.060 4.938 12.039 1.00 92.81 130 GLU A CA 1
ATOM 951 C C . GLU A 1 130 ? 4.108 5.680 10.709 1.00 92.81 130 GLU A C 1
ATOM 953 O O . GLU A 1 130 ? 4.807 5.264 9.777 1.00 92.81 130 GLU A O 1
ATOM 958 N N . LEU A 1 131 ? 3.325 6.749 10.619 1.00 93.75 131 LEU A N 1
ATOM 959 C CA . LEU A 1 131 ? 3.284 7.619 9.457 1.00 93.75 131 LEU A CA 1
ATOM 960 C C . LEU A 1 131 ? 4.240 8.783 9.673 1.00 93.75 131 LEU A C 1
ATOM 962 O O . LEU A 1 131 ? 4.411 9.269 10.789 1.00 93.75 131 LEU A O 1
ATOM 966 N N . ALA A 1 132 ? 4.877 9.215 8.592 1.00 93.88 132 ALA A N 1
ATOM 967 C CA . ALA A 1 132 ? 5.620 10.463 8.609 1.00 93.88 132 ALA A CA 1
ATOM 968 C C . ALA A 1 132 ? 4.638 11.640 8.532 1.00 93.88 132 ALA A C 1
ATOM 970 O O . ALA A 1 132 ? 3.572 11.513 7.930 1.00 93.88 132 ALA A O 1
ATOM 971 N N . GLU A 1 133 ? 5.037 12.806 9.046 1.00 92.31 133 GLU A N 1
ATOM 972 C CA . GLU A 1 133 ? 4.260 14.049 8.893 1.00 92.31 133 GLU A CA 1
ATOM 973 C C . GLU A 1 133 ? 4.012 14.406 7.416 1.00 92.31 133 GLU A C 1
ATOM 975 O O . GLU A 1 133 ? 3.025 15.059 7.080 1.00 92.31 133 GLU A O 1
ATOM 980 N N . GLY A 1 134 ? 4.895 13.960 6.516 1.00 93.12 134 GLY A N 1
ATOM 981 C CA . GLY A 1 134 ? 4.757 14.164 5.082 1.00 93.12 134 GLY A CA 1
ATOM 982 C C . GLY A 1 134 ? 5.681 13.279 4.251 1.00 93.12 134 GLY A C 1
ATOM 983 O O . GLY A 1 134 ? 6.649 12.700 4.744 1.00 93.12 134 GLY A O 1
ATOM 984 N N . TYR A 1 135 ? 5.371 13.202 2.957 1.00 95.38 135 TYR A N 1
ATOM 985 C CA . TYR A 1 135 ? 6.121 12.432 1.968 1.00 95.38 135 TYR A CA 1
ATOM 986 C C . TYR A 1 135 ? 6.429 13.317 0.762 1.00 95.38 135 TYR A C 1
ATOM 988 O O . TYR A 1 135 ? 5.587 13.511 -0.121 1.00 95.38 135 TYR A O 1
ATOM 996 N N . GLU A 1 136 ? 7.650 13.837 0.724 1.00 95.50 136 GLU A N 1
ATOM 997 C CA . GLU A 1 136 ? 8.139 14.675 -0.370 1.00 95.50 136 GLU A CA 1
ATOM 998 C C . GLU A 1 136 ? 8.824 13.835 -1.455 1.00 95.50 136 GLU A C 1
ATOM 1000 O O . GLU A 1 136 ? 9.304 12.735 -1.170 1.00 95.50 136 GLU A O 1
ATOM 1005 N N . PRO A 1 137 ? 8.851 14.283 -2.721 1.00 92.06 137 PRO A N 1
ATOM 1006 C CA . PRO A 1 137 ? 9.602 13.595 -3.759 1.00 92.06 137 PRO A CA 1
ATOM 1007 C C . PRO A 1 137 ? 11.110 13.732 -3.518 1.00 92.06 137 PRO A C 1
ATOM 1009 O O . PRO A 1 137 ? 11.600 14.779 -3.097 1.00 92.06 137 PRO A O 1
ATOM 1012 N N . LEU A 1 138 ? 11.867 12.686 -3.855 1.00 87.75 138 LEU A N 1
ATOM 1013 C CA . LEU A 1 138 ? 13.326 12.782 -3.882 1.00 87.75 138 LEU A CA 1
ATOM 1014 C C . LEU A 1 138 ? 13.790 13.756 -4.975 1.00 87.75 138 LEU A C 1
ATOM 1016 O O . LEU A 1 138 ? 13.145 13.851 -6.028 1.00 87.75 138 LEU A O 1
ATOM 1020 N N . PRO A 1 139 ? 14.935 14.437 -4.777 1.00 83.81 139 PRO A N 1
ATOM 1021 C CA . PRO A 1 139 ? 15.534 15.235 -5.834 1.00 83.81 139 PRO A CA 1
ATOM 1022 C C . PRO A 1 139 ? 15.844 14.352 -7.056 1.00 83.81 139 PRO A C 1
ATOM 1024 O O . PRO A 1 139 ? 16.173 13.170 -6.904 1.00 83.81 139 PRO A O 1
ATOM 1027 N N . PRO A 1 140 ? 15.750 14.899 -8.281 1.00 74.69 140 PRO A N 1
ATOM 1028 C CA . PRO A 1 140 ? 16.089 14.149 -9.480 1.00 74.69 140 PRO A CA 1
ATOM 1029 C C . PRO A 1 140 ? 17.553 13.683 -9.416 1.00 74.69 140 PRO A C 1
ATOM 1031 O O . PRO A 1 140 ? 18.407 14.429 -8.926 1.00 74.69 140 PRO A O 1
ATOM 1034 N N . PRO A 1 141 ? 17.872 12.478 -9.922 1.00 74.44 141 PRO A N 1
ATOM 1035 C CA . PRO A 1 141 ? 19.245 11.996 -9.935 1.00 74.44 141 PRO A CA 1
ATOM 1036 C C . PRO A 1 141 ? 20.136 12.960 -10.723 1.00 74.44 141 PRO A C 1
ATOM 1038 O O . PRO A 1 141 ? 19.742 13.482 -11.773 1.00 74.44 141 PRO A O 1
ATOM 1041 N N . GLY A 1 142 ? 21.348 13.192 -10.215 1.00 79.50 142 GLY A N 1
ATOM 1042 C CA . GLY A 1 142 ? 22.346 14.001 -10.906 1.00 79.50 142 GLY A CA 1
ATOM 1043 C C . GLY A 1 142 ? 22.612 13.434 -12.301 1.00 79.50 142 GLY A C 1
ATOM 1044 O O . GLY A 1 142 ? 22.866 12.240 -12.459 1.00 79.50 142 GLY A O 1
ATOM 1045 N N . ARG A 1 143 ? 22.531 14.281 -13.331 1.00 80.38 143 ARG A N 1
ATOM 1046 C CA . ARG A 1 143 ? 22.825 13.864 -14.705 1.00 80.38 143 ARG A CA 1
ATOM 1047 C C . ARG A 1 143 ? 24.334 13.732 -14.860 1.00 80.38 143 ARG A C 1
ATOM 1049 O O . ARG A 1 143 ? 25.045 14.730 -14.778 1.00 80.38 143 ARG A O 1
ATOM 1056 N N . LEU A 1 144 ? 24.813 12.517 -15.104 1.00 82.06 144 LEU A N 1
ATOM 1057 C CA . LEU A 1 144 ? 26.192 12.315 -15.533 1.00 82.06 144 LEU A CA 1
ATOM 1058 C C . LEU A 1 144 ? 26.322 12.708 -17.013 1.00 82.06 144 LEU A C 1
ATOM 1060 O O . LEU A 1 144 ? 25.403 12.436 -17.794 1.00 82.06 144 LEU A O 1
ATOM 1064 N N . PRO A 1 145 ? 27.428 13.354 -17.418 1.00 80.81 145 PRO A N 1
ATOM 1065 C CA . PRO A 1 145 ? 27.700 13.574 -18.830 1.00 80.81 145 PRO A CA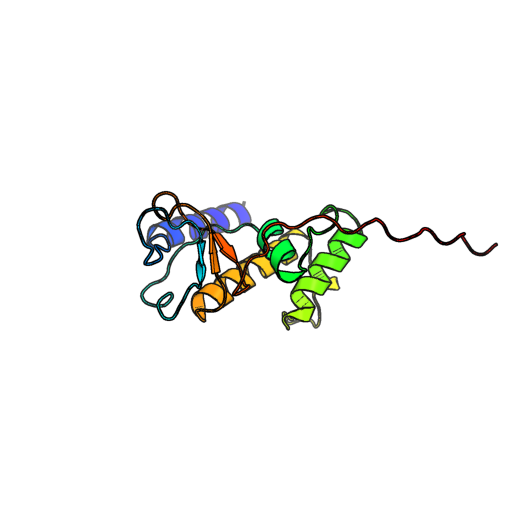 1
ATOM 1066 C C . PRO A 1 145 ? 27.772 12.221 -19.546 1.00 80.81 145 PRO A C 1
ATOM 1068 O O . PRO A 1 145 ? 28.347 11.265 -19.025 1.00 80.81 145 PRO A O 1
ATOM 1071 N N . LEU A 1 146 ? 27.176 12.139 -20.739 1.00 81.56 146 LEU A N 1
ATOM 1072 C CA . LEU A 1 146 ? 27.333 10.968 -21.597 1.00 81.56 146 LEU A CA 1
ATOM 1073 C C . LEU A 1 146 ? 28.826 10.795 -21.896 1.00 81.56 146 LEU A C 1
ATOM 1075 O O . LEU A 1 146 ? 29.502 11.774 -22.229 1.00 81.56 146 LEU A O 1
ATOM 1079 N N . ALA A 1 147 ? 29.331 9.568 -21.741 1.00 78.31 147 ALA A N 1
ATOM 1080 C CA . ALA A 1 147 ? 30.685 9.236 -22.161 1.00 78.31 147 ALA A CA 1
ATOM 1081 C C . ALA A 1 147 ? 30.836 9.633 -23.639 1.00 78.31 147 ALA A C 1
ATOM 1083 O O . ALA A 1 147 ? 29.980 9.286 -24.456 1.00 78.31 147 ALA A O 1
ATOM 1084 N N . ARG A 1 148 ? 31.858 10.442 -23.931 1.00 67.00 148 ARG A N 1
ATOM 1085 C CA . ARG A 1 148 ? 32.196 10.852 -25.296 1.00 67.00 148 ARG A CA 1
ATOM 1086 C C . ARG A 1 148 ? 32.873 9.716 -26.041 1.00 67.00 148 ARG A C 1
ATOM 1088 O O . ARG A 1 148 ? 33.661 9.000 -25.386 1.00 67.00 148 ARG A O 1
#